Protein AF-A0A7C1INK5-F1 (afdb_monomer_lite)

Foldseek 3Di:
DDDDDDDDDPPPPPPPPPPVPDDFFQADADPLQCVPWPDDPSDTPLLRFKAFALVLVLVVVVCCCVPVVRDDDPVNSVVRSVRSCVRRYDDPVQCVVLVCVVVVHDDDDDDPDVLCCLQPPPPDHPSSLSRMAGALVSLVVVSVVCCVVPVCSCVVRVVCVCNVVSSNVNSVVSCVNRHSDDD

Sequence (183 aa):
MKEKIFVALFLVFLILNHAHGQEGIKVNVSEKCIGCHRESNGYVSRISYIRKTPEGWEETLWRHKRTHGVNITNEEKEAILSSLSFTSGLAPSEVVPFSYTLEKVDTKEKVDNQSIVDTCVRCHSYAKTALQRRTHEEWNKLANMHSGVLPLWLYQCQDVIDWDGTLKNSIENLSKMFPLITK

Secondary structure (DSSP, 8-state):
------------------------------HHHHTTSPEETTEETTGGGEEE-HHHHHHHHHHHHHHH-----HHHHHHHHHHHHHHS---HHHHGGGHHHHTT-------S-HHHHHHHSSSS-HHHHHTEEE-HHHHHHHHHHHHHH-TTHHHHTTT-SSHHHHHHHHHHHHHHHSBSS--

Structure (mmCIF, N/CA/C/O backbone):
data_AF-A0A7C1INK5-F1
#
_entry.id   AF-A0A7C1INK5-F1
#
loop_
_atom_site.group_PDB
_atom_site.id
_atom_site.type_symbol
_atom_site.label_atom_id
_atom_site.label_alt_id
_atom_site.label_comp_id
_atom_site.label_asym_id
_atom_site.label_entity_id
_atom_site.label_seq_id
_atom_site.pdbx_PDB_ins_code
_atom_site.Cartn_x
_atom_site.Cartn_y
_atom_site.Cartn_z
_atom_site.occupancy
_atom_site.B_iso_or_equiv
_atom_site.auth_seq_id
_atom_site.auth_comp_id
_atom_site.auth_asym_id
_atom_site.auth_atom_id
_atom_site.pdbx_PDB_model_num
ATOM 1 N N . MET A 1 1 ? -55.560 -3.421 -53.767 1.00 36.91 1 MET A N 1
ATOM 2 C CA . MET A 1 1 ? -54.115 -3.745 -53.756 1.00 36.91 1 MET A CA 1
ATOM 3 C C . MET A 1 1 ? -53.579 -3.383 -52.382 1.00 36.91 1 MET A C 1
ATOM 5 O O . MET A 1 1 ? -54.029 -2.400 -51.820 1.00 36.91 1 MET A O 1
ATOM 9 N N . LYS A 1 2 ? -52.769 -4.267 -51.799 1.00 39.19 2 LYS A N 1
ATOM 10 C CA . LYS A 1 2 ? -52.435 -4.321 -50.370 1.00 39.19 2 LYS A CA 1
ATOM 11 C C . LYS A 1 2 ? -51.415 -3.235 -50.003 1.00 39.19 2 LYS A C 1
ATOM 13 O O . LYS A 1 2 ? -50.268 -3.352 -50.423 1.00 39.19 2 LYS A O 1
ATOM 18 N N . GLU A 1 3 ? -51.793 -2.254 -49.191 1.00 39.81 3 GLU A N 1
ATOM 19 C CA . GLU A 1 3 ? -50.823 -1.377 -48.526 1.00 39.81 3 GLU A CA 1
ATOM 20 C C . GLU A 1 3 ? -50.473 -1.957 -47.154 1.00 39.81 3 GLU A C 1
ATOM 22 O O . GLU A 1 3 ? -51.334 -2.245 -46.323 1.00 39.81 3 GLU A O 1
ATOM 27 N N . LYS A 1 4 ? -49.183 -2.243 -46.972 1.00 40.53 4 LYS A N 1
ATOM 28 C CA . LYS A 1 4 ? -48.617 -2.862 -45.777 1.00 40.53 4 LYS A CA 1
ATOM 29 C C . LYS A 1 4 ? -48.370 -1.769 -44.739 1.00 40.53 4 LYS A C 1
ATOM 31 O O . LYS A 1 4 ? -47.528 -0.904 -44.953 1.00 40.53 4 LYS A O 1
ATOM 36 N N . ILE A 1 5 ? -49.070 -1.843 -43.611 1.00 40.53 5 ILE A N 1
ATOM 37 C CA . ILE A 1 5 ? -48.771 -1.056 -42.412 1.00 40.53 5 ILE A CA 1
ATOM 38 C C . ILE A 1 5 ? -47.413 -1.524 -41.877 1.00 40.53 5 ILE A C 1
ATOM 40 O O . ILE A 1 5 ? -47.260 -2.669 -41.450 1.00 40.53 5 ILE A O 1
ATOM 44 N N . PHE A 1 6 ? -46.414 -0.648 -41.943 1.00 39.50 6 PHE A N 1
ATOM 45 C CA . PHE A 1 6 ? -45.091 -0.871 -41.371 1.00 39.50 6 PHE A CA 1
ATOM 46 C C . PHE A 1 6 ? -45.149 -0.475 -39.889 1.00 39.50 6 PHE A C 1
ATOM 48 O O . PHE A 1 6 ? -45.083 0.703 -39.546 1.00 39.50 6 PHE A O 1
ATOM 55 N N . VAL A 1 7 ? -45.332 -1.452 -38.998 1.00 43.00 7 VAL A N 1
ATOM 56 C CA . VAL A 1 7 ? -45.186 -1.233 -37.552 1.00 43.00 7 VAL A CA 1
ATOM 57 C C . VAL A 1 7 ? -43.690 -1.152 -37.254 1.00 43.00 7 VAL A C 1
ATOM 59 O O . VAL A 1 7 ? -42.997 -2.167 -37.228 1.00 43.00 7 VAL A O 1
ATOM 62 N N . ALA A 1 8 ? -43.176 0.064 -37.074 1.00 43.69 8 ALA A N 1
ATOM 63 C CA . ALA A 1 8 ? -41.826 0.288 -36.578 1.00 43.69 8 ALA A CA 1
ATOM 64 C C . ALA A 1 8 ? -41.770 -0.112 -35.095 1.00 43.69 8 ALA A C 1
ATOM 66 O O . ALA A 1 8 ? -42.252 0.604 -34.218 1.00 43.69 8 ALA A O 1
ATOM 67 N N . LEU A 1 9 ? -41.210 -1.291 -34.826 1.00 42.69 9 LEU A N 1
ATOM 68 C CA . LEU A 1 9 ? -40.914 -1.766 -33.481 1.00 42.69 9 LEU A CA 1
ATOM 69 C C . LEU A 1 9 ? -39.771 -0.903 -32.913 1.00 42.69 9 LEU A C 1
ATOM 71 O O . LEU A 1 9 ? -38.603 -1.113 -33.236 1.00 42.69 9 LEU A O 1
ATOM 75 N N . PHE A 1 10 ? -40.099 0.104 -32.102 1.00 43.09 10 PHE A N 1
ATOM 76 C CA . PHE A 1 10 ? -39.108 0.861 -31.335 1.00 43.09 10 PHE A CA 1
ATOM 77 C C . PHE A 1 10 ? -38.555 -0.049 -30.228 1.00 43.09 10 PHE A C 1
ATOM 79 O O . PHE A 1 10 ? -39.127 -0.171 -29.146 1.00 43.09 10 PHE A O 1
ATOM 86 N N . LEU A 1 11 ? -37.444 -0.729 -30.515 1.00 45.44 11 LEU A N 1
ATOM 87 C CA . LEU A 1 11 ? -36.613 -1.379 -29.505 1.00 45.44 11 LEU A CA 1
ATOM 88 C C . LEU A 1 11 ? -35.976 -0.281 -28.650 1.00 45.44 11 LEU A C 1
ATOM 90 O O . LEU A 1 11 ? -34.969 0.319 -29.022 1.00 45.44 11 LEU A O 1
ATOM 94 N N . VAL A 1 12 ? -36.589 -0.002 -27.501 1.00 47.56 12 VAL A N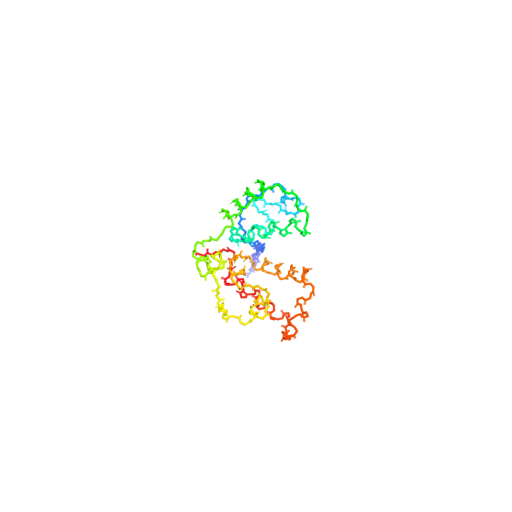 1
ATOM 95 C CA . VAL A 1 12 ? -35.963 0.780 -26.435 1.00 47.56 12 VAL A CA 1
ATOM 96 C C . VAL A 1 12 ? -34.797 -0.053 -25.907 1.00 47.56 12 VAL A C 1
ATOM 98 O O . VAL A 1 12 ? -34.971 -0.938 -25.072 1.00 47.56 12 VAL A O 1
ATOM 101 N N . PHE A 1 13 ? -33.597 0.198 -26.428 1.00 43.72 13 PHE A N 1
ATOM 102 C CA . PHE A 1 13 ? -32.366 -0.250 -25.792 1.00 43.72 13 PHE A CA 1
ATOM 103 C C . PHE A 1 13 ? -32.256 0.491 -24.457 1.00 43.72 13 PHE A C 1
ATOM 105 O O . PHE A 1 13 ? -31.862 1.655 -24.401 1.00 43.72 13 PHE A O 1
ATOM 112 N N . LEU A 1 14 ? -32.635 -0.185 -23.371 1.00 39.47 14 LEU A N 1
ATOM 113 C CA . LEU A 1 14 ? -32.187 0.169 -22.031 1.00 39.47 14 LEU A CA 1
ATOM 114 C C . LEU A 1 14 ? -30.660 0.100 -22.049 1.00 39.47 14 LEU A C 1
ATOM 116 O O . LEU A 1 14 ? -30.070 -0.976 -21.959 1.00 39.47 14 LEU A O 1
ATOM 120 N N . ILE A 1 15 ? -30.018 1.257 -22.204 1.00 43.62 15 ILE A N 1
ATOM 121 C CA . ILE A 1 15 ? -28.606 1.418 -21.887 1.00 43.62 15 ILE A CA 1
ATOM 122 C C . ILE A 1 15 ? -28.520 1.185 -20.381 1.00 43.62 15 ILE A C 1
ATOM 124 O O . ILE A 1 15 ? -28.785 2.077 -19.576 1.00 43.62 15 ILE A O 1
ATOM 128 N N . LEU A 1 16 ? -28.206 -0.052 -19.995 1.00 40.00 16 LEU A N 1
ATOM 129 C CA . LEU A 1 16 ? -27.685 -0.346 -18.674 1.00 40.00 16 LEU A CA 1
ATOM 130 C C . LEU A 1 16 ? -26.391 0.453 -18.564 1.00 40.00 16 LEU A C 1
ATOM 132 O O . LEU A 1 16 ? -25.346 0.030 -19.059 1.00 40.00 16 LEU A O 1
ATOM 136 N N . ASN A 1 17 ? -26.482 1.632 -17.948 1.00 40.81 17 ASN A N 1
ATOM 137 C CA . ASN A 1 17 ? -25.332 2.320 -17.396 1.00 40.81 17 ASN A CA 1
ATOM 138 C C . ASN A 1 17 ? -24.622 1.302 -16.502 1.00 40.81 17 ASN A C 1
ATOM 140 O O . ASN A 1 17 ? -25.046 1.058 -15.373 1.00 40.81 17 ASN A O 1
ATOM 144 N N . HIS A 1 18 ? -23.558 0.684 -17.013 1.00 39.66 18 HIS A N 1
ATOM 145 C CA . HIS A 1 18 ? -22.541 0.099 -16.161 1.00 39.66 18 HIS A CA 1
ATOM 146 C C . HIS A 1 18 ? -21.923 1.282 -15.427 1.00 39.66 18 HIS A C 1
ATOM 148 O O . HIS A 1 18 ? -20.962 1.896 -15.892 1.00 39.66 18 HIS A O 1
ATOM 154 N N . ALA A 1 19 ? -22.523 1.645 -14.292 1.00 40.00 19 ALA A N 1
ATOM 155 C CA . ALA A 1 19 ? -21.799 2.358 -13.266 1.00 40.00 19 ALA A CA 1
ATOM 156 C C . ALA A 1 19 ? -20.519 1.550 -13.067 1.00 40.00 19 ALA A C 1
ATOM 158 O O . ALA A 1 19 ? -20.578 0.353 -12.784 1.00 40.00 19 ALA A O 1
ATOM 159 N N . HIS A 1 20 ? -19.376 2.179 -13.315 1.00 37.34 20 HIS A N 1
ATOM 160 C CA . HIS A 1 20 ? -18.058 1.597 -13.111 1.00 37.34 20 HIS A CA 1
ATOM 161 C C . HIS A 1 20 ? -17.824 1.485 -11.593 1.00 37.34 20 HIS A C 1
ATOM 163 O O . HIS A 1 20 ? -16.965 2.141 -11.016 1.00 37.34 20 HIS A O 1
ATOM 169 N N . GLY A 1 21 ? -18.688 0.735 -10.910 1.00 47.19 21 GLY A N 1
ATOM 170 C CA . GLY A 1 21 ? -18.568 0.396 -9.511 1.00 47.19 21 GLY A CA 1
ATOM 171 C C . GLY A 1 21 ? -17.516 -0.683 -9.440 1.00 47.19 21 GLY A C 1
ATOM 172 O O . GLY A 1 21 ? -17.809 -1.847 -9.688 1.00 47.19 21 GLY A O 1
ATOM 173 N N . GLN A 1 22 ? -16.273 -0.289 -9.175 1.00 58.19 22 GLN A N 1
ATOM 174 C CA . GLN A 1 22 ? -15.258 -1.260 -8.794 1.00 58.19 22 GLN A CA 1
ATOM 175 C C . GLN A 1 22 ? -15.810 -2.084 -7.627 1.00 58.19 22 GLN A C 1
ATOM 177 O O . GLN A 1 22 ? -16.341 -1.515 -6.673 1.00 58.19 22 GLN A O 1
ATOM 182 N N . GLU A 1 23 ? -15.711 -3.410 -7.709 1.00 77.94 23 GLU A N 1
ATOM 183 C CA . GLU A 1 23 ? -16.093 -4.298 -6.613 1.00 77.94 23 GLU A CA 1
ATOM 184 C C . GLU A 1 23 ? -15.197 -3.998 -5.407 1.00 77.94 23 GLU A C 1
ATOM 186 O O . GLU A 1 23 ? -14.040 -4.402 -5.361 1.00 77.94 23 GLU A O 1
ATOM 191 N N . GLY A 1 24 ? -15.702 -3.210 -4.459 1.00 87.75 24 GLY A N 1
ATOM 192 C CA . GLY A 1 24 ? -15.048 -2.976 -3.179 1.00 87.75 24 GLY A CA 1
ATOM 193 C C . GLY A 1 24 ? -15.329 -4.105 -2.193 1.00 87.75 24 GLY A C 1
ATOM 194 O O . GLY A 1 24 ? -16.202 -4.948 -2.396 1.00 87.75 24 GLY A O 1
ATOM 195 N N . ILE A 1 25 ? -14.639 -4.065 -1.063 1.00 92.56 25 ILE A N 1
ATOM 196 C CA . ILE A 1 25 ? -14.877 -4.924 0.092 1.00 92.56 25 ILE A CA 1
ATOM 197 C C . ILE A 1 25 ? -15.584 -4.090 1.149 1.00 92.56 25 ILE A C 1
ATOM 199 O O . ILE A 1 25 ? -15.163 -2.973 1.465 1.00 92.56 25 ILE A O 1
ATOM 203 N N . LYS A 1 26 ? -16.682 -4.612 1.693 1.00 92.81 26 LYS A N 1
ATOM 204 C CA . LYS A 1 26 ? -17.354 -3.952 2.810 1.00 92.81 26 LYS A CA 1
ATOM 205 C C . LYS A 1 26 ? -16.462 -4.017 4.040 1.00 92.81 26 LYS A C 1
ATOM 207 O O . LYS A 1 26 ? -15.962 -5.084 4.383 1.00 92.81 26 LYS A O 1
ATOM 212 N N . VAL A 1 27 ? -16.281 -2.879 4.695 1.00 91.69 27 VAL A N 1
ATOM 213 C CA . VAL A 1 27 ? -15.414 -2.755 5.869 1.00 91.69 27 VAL A CA 1
ATOM 214 C C . VAL A 1 27 ? -16.176 -2.086 6.995 1.00 91.69 27 VAL A C 1
ATOM 216 O O . VAL A 1 27 ? -17.020 -1.224 6.760 1.00 91.69 27 VAL A O 1
ATOM 219 N N . ASN A 1 28 ? -15.848 -2.466 8.224 1.00 87.44 28 ASN A N 1
ATOM 220 C CA . ASN A 1 28 ? -16.283 -1.743 9.406 1.00 87.44 28 ASN A CA 1
ATOM 221 C C . ASN A 1 28 ? -15.077 -1.003 9.992 1.00 87.44 28 ASN A C 1
ATOM 223 O O . ASN A 1 28 ? -14.084 -1.625 10.379 1.00 87.44 28 ASN A O 1
ATOM 227 N N . VAL A 1 29 ? -15.149 0.326 10.010 1.00 86.25 29 VAL A N 1
ATOM 228 C CA . VAL A 1 29 ? -14.058 1.200 10.450 1.00 86.25 29 VAL A CA 1
ATOM 229 C C . VAL A 1 29 ? -14.534 2.122 11.558 1.00 86.25 29 VAL A C 1
ATOM 231 O O . VAL A 1 29 ? -15.713 2.452 11.647 1.00 86.25 29 VAL A O 1
ATOM 234 N N . SER A 1 30 ? -13.591 2.566 12.386 1.00 86.38 30 SER A N 1
ATOM 235 C CA . SER A 1 30 ? -13.857 3.554 13.430 1.00 86.38 30 SER A CA 1
ATOM 236 C C . SER A 1 30 ? -14.469 4.833 12.848 1.00 86.38 30 SER A C 1
ATOM 238 O O . SER A 1 30 ? -14.073 5.291 11.773 1.00 86.38 30 SER A O 1
ATOM 240 N N . GLU A 1 31 ? -15.367 5.469 13.601 1.00 87.12 31 GLU A N 1
ATOM 241 C CA . GLU A 1 31 ? -15.943 6.781 13.270 1.00 87.12 31 GLU A CA 1
ATOM 242 C C . GLU A 1 31 ? -14.864 7.844 13.003 1.00 87.12 31 GLU A C 1
ATOM 244 O O . GLU A 1 31 ? -15.059 8.751 12.192 1.00 87.12 31 GLU A O 1
ATOM 249 N N . LYS A 1 32 ? -13.673 7.687 13.603 1.00 88.75 32 LYS A N 1
ATOM 250 C CA . LYS A 1 32 ? -12.495 8.538 13.365 1.00 88.75 32 LYS A CA 1
ATOM 251 C C . LYS A 1 32 ? -12.065 8.572 11.894 1.00 88.75 32 LYS A C 1
ATOM 253 O O . LYS A 1 32 ? -11.460 9.549 11.461 1.00 88.75 32 LYS A O 1
ATOM 258 N N . CYS A 1 33 ? -12.361 7.526 11.122 1.00 93.19 33 CYS A N 1
ATOM 259 C CA . CYS A 1 33 ? -12.047 7.458 9.698 1.00 93.19 33 CYS A CA 1
ATOM 260 C C . CYS A 1 33 ? -13.064 8.236 8.847 1.00 93.19 33 CYS A C 1
ATOM 262 O O . CYS A 1 33 ? -12.698 8.783 7.807 1.00 93.19 33 CYS A O 1
ATOM 264 N N . ILE A 1 34 ? -14.323 8.321 9.286 1.00 93.69 34 ILE A N 1
ATOM 265 C CA . ILE A 1 34 ? -15.443 8.781 8.450 1.00 93.69 34 ILE A CA 1
ATOM 266 C C . ILE A 1 34 ? -15.467 10.304 8.257 1.00 93.69 34 ILE A C 1
ATOM 268 O O . ILE A 1 34 ? -15.998 10.797 7.265 1.00 93.69 34 ILE A O 1
ATOM 272 N N . GLY A 1 35 ? -14.799 11.061 9.134 1.00 91.19 35 GLY A N 1
ATOM 273 C CA . GLY A 1 35 ? -14.656 12.514 8.976 1.00 91.19 35 GLY A CA 1
ATOM 274 C C . GLY A 1 35 ? -13.989 12.933 7.656 1.00 91.19 35 GLY A C 1
ATOM 275 O O . GLY A 1 35 ? -14.303 13.992 7.120 1.00 91.19 35 GLY A O 1
ATOM 276 N N . CYS A 1 36 ? -13.113 12.084 7.106 1.00 95.88 36 CYS A N 1
ATOM 277 C CA . CYS A 1 36 ? -12.453 12.311 5.814 1.00 95.88 36 CYS A CA 1
ATOM 278 C C . CYS A 1 36 ? -12.816 11.246 4.769 1.00 95.88 36 CYS A C 1
ATOM 280 O O . CYS A 1 36 ? -12.871 11.540 3.572 1.00 95.88 36 CYS A O 1
ATOM 282 N N . HIS A 1 37 ? -13.048 10.003 5.196 1.00 96.81 37 HIS A N 1
ATOM 283 C CA . HIS A 1 37 ? -13.418 8.916 4.303 1.00 96.81 37 HIS A CA 1
ATOM 284 C C . HIS A 1 37 ? -14.934 8.800 4.190 1.00 96.81 37 HIS A C 1
ATOM 286 O O . HIS A 1 37 ? -15.623 8.466 5.145 1.00 96.81 37 HIS A O 1
ATOM 292 N N . ARG A 1 38 ? -15.458 9.028 2.987 1.00 96.19 38 ARG A N 1
ATOM 293 C CA . ARG A 1 38 ? -16.889 8.901 2.716 1.00 96.19 38 ARG A CA 1
ATOM 294 C C . ARG A 1 38 ? -17.326 7.446 2.861 1.00 96.19 38 ARG A C 1
ATOM 296 O O . ARG A 1 38 ? -16.787 6.586 2.165 1.00 96.19 38 ARG A O 1
ATOM 303 N N . GLU A 1 39 ? -18.325 7.212 3.701 1.00 94.50 39 GLU A N 1
ATOM 304 C CA . GLU A 1 39 ? -19.021 5.931 3.829 1.00 94.50 39 GLU A CA 1
ATOM 305 C C . GLU A 1 39 ? -20.305 5.936 2.988 1.00 94.50 39 GLU A C 1
ATOM 307 O O . GLU A 1 39 ? -20.972 6.965 2.854 1.00 94.50 39 GLU A O 1
ATOM 312 N N . SER A 1 40 ? -20.606 4.802 2.357 1.00 93.44 40 SER A N 1
ATOM 313 C CA . SER A 1 40 ? -21.886 4.536 1.709 1.00 93.44 40 SER A CA 1
ATOM 314 C C . SER A 1 40 ? -22.120 3.028 1.583 1.00 93.44 40 SER A C 1
ATOM 316 O O . SER A 1 40 ? -21.347 2.323 0.933 1.00 93.44 40 SER A O 1
ATOM 318 N N . ASN A 1 41 ? -23.227 2.534 2.144 1.00 91.19 41 ASN A N 1
ATOM 319 C CA . ASN A 1 41 ? -23.686 1.142 2.023 1.00 91.19 41 ASN A CA 1
ATOM 320 C C . ASN A 1 41 ? -22.655 0.081 2.473 1.00 91.19 41 ASN A C 1
ATOM 322 O O . ASN A 1 41 ? -22.580 -1.014 1.902 1.00 91.19 41 ASN A O 1
ATOM 326 N N . GLY A 1 42 ? -21.865 0.390 3.502 1.00 90.56 42 GLY A N 1
ATOM 327 C CA . GLY A 1 42 ? -20.795 -0.452 4.039 1.00 90.56 42 GLY A CA 1
ATOM 328 C C . GLY A 1 42 ? -19.467 -0.330 3.289 1.00 90.56 42 GLY A C 1
ATOM 329 O O . GLY A 1 42 ? -18.515 -1.036 3.622 1.00 90.56 42 GLY A O 1
ATOM 330 N N . TYR A 1 43 ? -19.389 0.536 2.276 1.00 94.56 43 TYR A N 1
ATOM 331 C CA . TYR A 1 43 ? -18.152 0.854 1.575 1.00 94.56 43 TYR A CA 1
ATOM 332 C C . TYR A 1 43 ? -17.588 2.176 2.067 1.00 94.56 43 TYR A C 1
ATOM 334 O O . TYR A 1 43 ? -18.297 3.174 2.158 1.00 94.56 43 TYR A O 1
ATOM 342 N N . VAL A 1 44 ? -16.285 2.206 2.312 1.00 96.38 44 VAL A N 1
ATOM 343 C CA . VAL A 1 44 ? -15.566 3.389 2.774 1.00 96.38 44 VAL A CA 1
ATOM 344 C C . VAL A 1 44 ? -14.540 3.785 1.723 1.00 96.38 44 VAL A C 1
ATOM 346 O O . VAL A 1 44 ? -13.733 2.962 1.280 1.00 96.38 44 VAL A O 1
ATOM 349 N N . SER A 1 45 ? -14.565 5.053 1.302 1.00 96.50 45 SER A N 1
ATOM 350 C CA . SER A 1 45 ? -13.682 5.558 0.251 1.00 96.50 45 SER A CA 1
ATOM 351 C C . SER A 1 45 ? -12.217 5.246 0.568 1.00 96.50 45 SER A C 1
ATOM 353 O O . SER A 1 45 ? -11.767 5.385 1.705 1.00 96.50 45 SER A O 1
ATOM 355 N N . ARG A 1 46 ? -11.451 4.820 -0.444 1.00 96.94 46 ARG A N 1
ATOM 356 C CA . ARG A 1 46 ? -10.080 4.279 -0.322 1.00 96.94 46 ARG A CA 1
ATOM 357 C C . ARG A 1 46 ? -9.999 2.934 0.415 1.00 96.94 46 ARG A C 1
ATOM 359 O O . ARG A 1 46 ? -9.483 1.981 -0.153 1.00 96.94 46 ARG A O 1
ATOM 366 N N . ILE A 1 47 ? -10.500 2.849 1.648 1.00 97.12 47 ILE A N 1
ATOM 367 C CA . ILE A 1 47 ? -10.288 1.710 2.558 1.00 97.12 47 ILE A CA 1
ATOM 368 C C . ILE A 1 47 ? -10.898 0.420 2.000 1.00 97.12 47 ILE A C 1
ATOM 370 O O . ILE A 1 47 ? -10.224 -0.604 1.970 1.00 97.12 47 ILE A O 1
ATOM 374 N N . SER A 1 48 ? -12.122 0.481 1.473 1.00 97.06 48 SER A N 1
ATOM 375 C CA . SER A 1 48 ? -12.804 -0.671 0.867 1.00 97.06 48 SER A CA 1
ATOM 376 C C . SER A 1 48 ? -12.136 -1.224 -0.388 1.00 97.06 48 SER A C 1
ATOM 378 O O . SER A 1 48 ? -12.504 -2.294 -0.856 1.00 97.06 48 SER A O 1
ATOM 380 N N . TYR A 1 49 ? -11.186 -0.500 -0.970 1.00 97.81 49 TYR A N 1
ATOM 381 C CA . TYR A 1 49 ? -10.630 -0.816 -2.284 1.00 97.81 49 TYR A CA 1
ATOM 382 C C . TYR A 1 49 ? -9.165 -1.263 -2.202 1.00 97.81 49 TYR A C 1
ATOM 384 O O . TYR A 1 49 ? -8.446 -1.282 -3.206 1.00 97.81 49 TYR A O 1
ATOM 392 N N . ILE A 1 50 ? -8.714 -1.598 -0.988 1.00 97.88 50 ILE A N 1
ATOM 393 C CA . ILE A 1 50 ? -7.347 -1.989 -0.670 1.00 97.88 50 ILE A CA 1
ATOM 394 C C . ILE A 1 50 ? -7.373 -3.142 0.343 1.00 97.88 50 ILE A C 1
ATOM 396 O O . ILE A 1 50 ? -8.101 -3.080 1.330 1.00 97.88 50 ILE A O 1
ATOM 400 N N . ARG A 1 51 ? -6.515 -4.147 0.150 1.00 98.38 51 ARG A N 1
ATOM 401 C CA . ARG A 1 51 ? -6.134 -5.128 1.177 1.00 98.38 51 ARG A CA 1
ATOM 402 C C . ARG A 1 51 ? -4.624 -5.139 1.386 1.00 98.38 51 ARG A C 1
ATOM 404 O O . ARG A 1 51 ? -3.878 -4.886 0.435 1.00 98.38 51 ARG A O 1
ATOM 411 N N . LYS A 1 52 ? -4.174 -5.404 2.614 1.00 98.25 52 LYS A N 1
ATOM 412 C CA . LYS A 1 52 ? -2.752 -5.418 3.014 1.00 98.25 52 LYS A CA 1
ATOM 413 C C . LYS A 1 52 ? -2.514 -6.363 4.189 1.00 98.25 52 LYS A C 1
ATOM 415 O O . LYS A 1 52 ? -3.463 -6.816 4.820 1.00 98.25 52 LYS A O 1
ATOM 420 N N . THR A 1 53 ? -1.249 -6.616 4.506 1.00 98.31 53 THR A N 1
ATOM 421 C CA . THR A 1 53 ? -0.859 -7.244 5.778 1.00 98.31 53 THR A CA 1
ATOM 422 C C . THR A 1 53 ? -1.151 -6.316 6.967 1.00 98.31 53 THR A C 1
ATOM 424 O O . THR A 1 53 ? -1.321 -5.105 6.758 1.00 98.31 53 THR A O 1
ATOM 427 N N . PRO A 1 54 ? -1.175 -6.839 8.209 1.00 97.81 54 PRO A N 1
ATOM 428 C CA . PRO A 1 54 ? -1.274 -6.008 9.408 1.00 97.81 54 PRO A CA 1
ATOM 429 C C . PRO A 1 54 ? -0.230 -4.884 9.434 1.00 97.81 54 PRO A C 1
ATOM 431 O O . PRO A 1 54 ? -0.577 -3.715 9.577 1.00 97.81 54 PRO A O 1
ATOM 434 N N . GLU A 1 55 ? 1.035 -5.184 9.158 1.00 97.50 55 GLU A N 1
ATOM 435 C CA . GLU A 1 55 ? 2.118 -4.194 9.134 1.00 97.50 55 GLU A CA 1
ATOM 436 C C . GLU A 1 55 ? 1.857 -3.106 8.075 1.00 97.50 55 GLU A C 1
ATOM 438 O O . GLU A 1 55 ? 2.057 -1.917 8.322 1.00 97.50 55 GLU A O 1
ATOM 443 N N . GLY A 1 56 ? 1.322 -3.475 6.904 1.00 98.00 56 GLY A N 1
ATOM 444 C CA . GLY A 1 56 ? 0.951 -2.515 5.860 1.00 98.00 56 GLY A CA 1
ATOM 445 C C . GLY A 1 56 ? -0.226 -1.601 6.242 1.00 98.00 56 GLY A C 1
ATOM 446 O O . GLY A 1 56 ? -0.302 -0.443 5.793 1.00 98.00 56 GLY A O 1
ATOM 447 N N . TRP A 1 57 ? -1.155 -2.096 7.064 1.00 97.94 57 TRP A N 1
ATOM 448 C CA . TRP A 1 57 ? -2.215 -1.287 7.668 1.00 97.94 57 TRP A CA 1
ATOM 449 C C . TRP A 1 57 ? -1.675 -0.382 8.772 1.00 97.94 57 TRP A C 1
ATOM 451 O O . TRP A 1 57 ? -2.011 0.805 8.784 1.00 97.94 57 TRP A O 1
ATOM 461 N N . GLU A 1 58 ? -0.779 -0.879 9.621 1.00 97.31 58 GLU A N 1
ATOM 462 C CA . GLU A 1 58 ? -0.129 -0.079 10.659 1.00 97.31 58 GLU A CA 1
ATOM 463 C C . GLU A 1 58 ? 0.650 1.097 10.056 1.00 97.31 58 GLU A C 1
ATOM 465 O O . GLU A 1 58 ? 0.453 2.244 10.461 1.00 97.31 58 GLU A O 1
ATOM 470 N N . GLU A 1 59 ? 1.441 0.867 9.005 1.00 97.19 59 GLU A N 1
ATOM 471 C CA . GLU A 1 59 ? 2.122 1.945 8.276 1.00 97.19 59 GLU A CA 1
ATOM 472 C C . GLU A 1 59 ? 1.141 2.972 7.694 1.00 97.19 59 GLU A C 1
ATOM 474 O O . GLU A 1 59 ? 1.428 4.171 7.600 1.00 97.19 59 GLU A O 1
ATOM 479 N N . THR A 1 60 ? -0.036 2.509 7.266 1.00 97.25 60 THR A N 1
ATOM 480 C CA . THR A 1 60 ? -1.086 3.389 6.756 1.00 97.25 60 THR A CA 1
ATOM 481 C C . THR A 1 60 ? -1.655 4.254 7.877 1.00 97.25 60 THR A C 1
ATOM 483 O O . THR A 1 60 ? -1.780 5.462 7.673 1.00 97.25 60 THR A O 1
ATOM 486 N N . LEU A 1 61 ? -1.929 3.695 9.056 1.00 96.25 61 LEU A N 1
ATOM 487 C CA . LEU A 1 61 ? -2.373 4.453 10.231 1.00 96.25 61 LEU A CA 1
ATOM 488 C C . LEU A 1 61 ? -1.303 5.444 10.701 1.00 96.25 61 LEU A C 1
ATOM 490 O O . LEU A 1 61 ? -1.610 6.610 10.956 1.00 96.25 61 LEU A O 1
ATOM 494 N N . TRP A 1 62 ? -0.035 5.029 10.717 1.00 95.94 62 TRP A N 1
ATOM 495 C CA . TRP A 1 62 ? 1.081 5.904 11.069 1.00 95.94 62 TRP A CA 1
ATOM 496 C C . TRP A 1 62 ? 1.191 7.103 10.121 1.00 95.94 62 TRP A C 1
ATOM 498 O O . TRP A 1 62 ? 1.349 8.240 10.569 1.00 95.94 62 TRP A O 1
ATOM 508 N N . ARG A 1 63 ? 1.013 6.888 8.810 1.00 96.31 63 ARG A N 1
ATOM 509 C CA . ARG A 1 63 ? 0.953 7.979 7.826 1.00 96.31 63 ARG A CA 1
ATOM 510 C C . ARG A 1 63 ? -0.252 8.896 8.045 1.00 96.31 63 ARG A C 1
ATOM 512 O O . ARG A 1 63 ? -0.093 10.104 7.929 1.00 96.31 63 ARG A O 1
ATOM 519 N N . HIS A 1 64 ? -1.428 8.378 8.404 1.00 96.44 64 HIS A N 1
ATOM 520 C CA . HIS A 1 64 ? -2.586 9.231 8.717 1.00 96.44 64 HIS A CA 1
ATOM 521 C C . HIS A 1 64 ? -2.334 10.111 9.944 1.00 96.44 64 HIS A C 1
ATOM 523 O O . HIS A 1 64 ? -2.642 11.302 9.915 1.00 96.44 64 HIS A O 1
ATOM 529 N N . LYS A 1 65 ? -1.706 9.563 10.989 1.00 94.88 65 LYS A N 1
ATOM 530 C CA . LYS A 1 65 ? -1.275 10.346 12.152 1.00 94.88 65 LYS A CA 1
ATOM 531 C C . LYS A 1 65 ? -0.262 11.423 11.755 1.00 94.88 65 LYS A C 1
ATOM 533 O O . LYS A 1 65 ? -0.447 12.589 12.086 1.00 94.88 65 LYS A O 1
ATOM 538 N N . ARG A 1 66 ? 0.788 11.051 11.014 1.00 94.50 66 ARG A N 1
ATOM 539 C CA . ARG A 1 66 ? 1.893 11.953 10.652 1.00 94.50 66 ARG A CA 1
ATOM 540 C C . ARG A 1 66 ? 1.506 13.032 9.640 1.00 94.50 66 ARG A C 1
ATOM 542 O O . ARG A 1 66 ? 1.936 14.169 9.783 1.00 94.50 66 ARG A O 1
ATOM 549 N N . THR A 1 67 ? 0.759 12.674 8.602 1.00 94.38 67 THR A N 1
ATOM 550 C CA . THR A 1 67 ? 0.488 13.547 7.448 1.00 94.38 67 THR A CA 1
ATOM 551 C C . THR A 1 67 ? -0.859 14.254 7.554 1.00 94.38 67 THR A C 1
ATOM 553 O O . THR A 1 67 ? -1.008 15.354 7.033 1.00 94.38 67 THR A O 1
ATOM 556 N N . HIS A 1 68 ? -1.843 13.646 8.221 1.00 94.69 68 HIS A N 1
ATOM 557 C CA . HIS A 1 68 ? -3.211 14.172 8.297 1.00 94.69 68 HIS A CA 1
ATOM 558 C C . HIS A 1 68 ? -3.655 14.506 9.728 1.00 94.69 68 HIS A C 1
ATOM 560 O O . HIS A 1 68 ? -4.788 14.931 9.923 1.00 94.69 68 HIS A O 1
ATOM 566 N N . GLY A 1 69 ? -2.783 14.330 10.729 1.00 94.56 69 GLY A N 1
ATOM 567 C CA . GLY A 1 69 ? -3.061 14.721 12.112 1.00 94.56 69 GLY A CA 1
ATOM 568 C C . GLY A 1 69 ? -4.135 13.882 12.805 1.00 94.56 69 GLY A C 1
ATOM 569 O O . GLY A 1 69 ? -4.734 14.347 13.771 1.00 94.56 69 GLY A O 1
ATOM 570 N N . VAL A 1 70 ? -4.401 12.659 12.328 1.00 93.31 70 VAL A N 1
ATOM 571 C CA . VAL A 1 70 ? -5.383 11.770 12.966 1.00 93.31 70 VAL A CA 1
ATOM 572 C C . VAL A 1 70 ? -4.958 11.479 14.407 1.00 93.31 70 VAL A C 1
ATOM 574 O O . VAL A 1 70 ? -3.873 10.946 14.652 1.00 93.31 70 VAL A O 1
ATOM 577 N N . ASN A 1 71 ? -5.832 11.824 15.354 1.00 92.19 71 ASN A N 1
ATOM 578 C CA . ASN A 1 71 ? -5.618 11.619 16.781 1.00 92.19 71 ASN A CA 1
ATOM 579 C C . ASN A 1 71 ? -6.42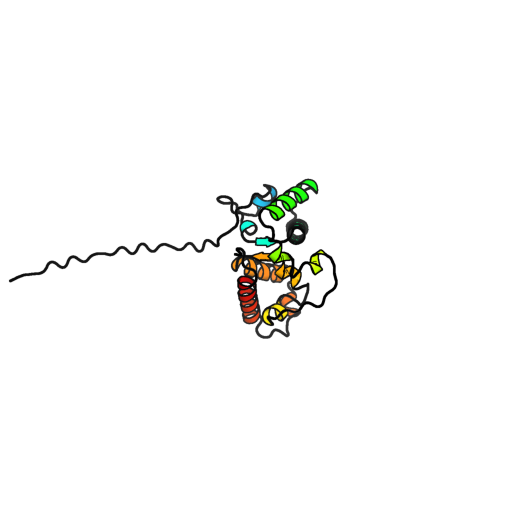2 10.410 17.271 1.00 92.19 71 ASN A C 1
ATOM 581 O O . ASN A 1 71 ? -7.647 10.487 17.392 1.00 92.19 71 ASN A O 1
ATOM 585 N N . ILE A 1 72 ? -5.714 9.312 17.526 1.00 92.12 72 ILE A N 1
ATOM 586 C CA . ILE A 1 72 ? -6.245 8.058 18.064 1.00 92.12 72 ILE A CA 1
ATOM 587 C C . ILE A 1 72 ? -5.323 7.547 19.174 1.00 92.12 72 ILE A C 1
ATOM 589 O O . ILE A 1 72 ? -4.103 7.748 19.104 1.00 92.12 72 ILE A O 1
ATOM 593 N N . THR A 1 73 ? -5.892 6.897 20.188 1.00 94.44 73 THR A N 1
ATOM 594 C CA . THR A 1 73 ? -5.121 6.221 21.240 1.00 94.44 73 THR A CA 1
ATOM 595 C C . THR A 1 73 ? -4.471 4.940 20.709 1.00 94.44 73 THR A C 1
ATOM 597 O O . THR A 1 73 ? -4.730 4.506 19.582 1.00 94.44 73 THR A O 1
ATOM 600 N N . ASN A 1 74 ? -3.604 4.317 21.510 1.00 94.19 74 ASN A N 1
ATOM 601 C CA . ASN A 1 74 ? -3.010 3.035 21.131 1.00 94.19 74 ASN A CA 1
ATOM 602 C C . ASN A 1 74 ? -4.075 1.935 21.063 1.00 94.19 74 ASN A C 1
ATOM 604 O O . ASN A 1 74 ? -4.068 1.146 20.128 1.00 94.19 74 ASN A O 1
ATOM 608 N N . GLU A 1 75 ? -5.023 1.926 21.996 1.00 94.88 75 GLU A N 1
ATOM 609 C CA . GLU A 1 75 ? -6.124 0.961 22.043 1.00 94.88 75 GLU A CA 1
ATOM 610 C C . GLU A 1 75 ? -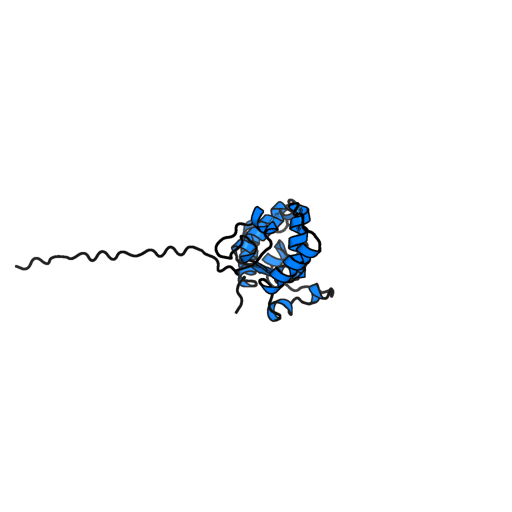7.028 1.102 20.810 1.00 94.88 75 GLU A C 1
ATOM 612 O O . GLU A 1 75 ? -7.369 0.106 20.173 1.00 94.88 75 GLU A O 1
ATOM 617 N N . GLU A 1 76 ? -7.356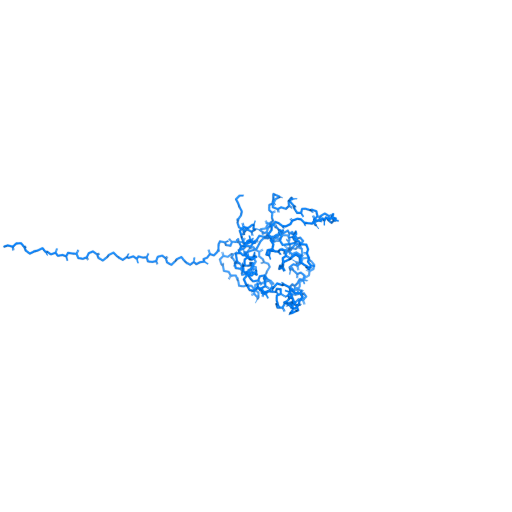 2.339 20.416 1.00 94.44 76 GLU A N 1
ATOM 618 C CA . GLU A 1 76 ? -8.098 2.610 19.180 1.00 94.44 76 GLU A CA 1
ATOM 619 C C . GLU A 1 76 ? -7.309 2.164 17.940 1.00 94.44 76 GLU A C 1
ATOM 621 O O . GLU A 1 76 ? -7.882 1.559 17.032 1.00 94.44 76 GLU A O 1
ATOM 626 N N . LYS A 1 77 ? -5.992 2.422 17.896 1.00 94.62 77 LYS A N 1
ATOM 627 C CA . LYS A 1 77 ? -5.116 1.970 16.804 1.00 94.62 77 LYS A CA 1
ATOM 628 C C . LYS A 1 77 ? -5.142 0.445 16.674 1.00 94.62 77 LYS A C 1
ATOM 630 O O . LYS A 1 77 ? -5.341 -0.040 15.564 1.00 94.62 77 LYS A O 1
ATOM 635 N N . GLU A 1 78 ? -4.974 -0.296 17.770 1.00 95.12 78 GLU A N 1
ATOM 636 C CA . GLU A 1 78 ? -4.987 -1.767 17.761 1.00 95.12 78 GLU A CA 1
ATOM 637 C C . GLU A 1 78 ? -6.357 -2.327 17.351 1.00 95.12 78 GLU A C 1
ATOM 639 O O . GLU A 1 78 ? -6.431 -3.260 16.550 1.00 95.12 78 GLU A O 1
ATOM 644 N N . ALA A 1 79 ? -7.456 -1.722 17.813 1.00 94.44 79 ALA A N 1
ATOM 645 C CA . ALA A 1 79 ? -8.803 -2.123 17.407 1.00 94.44 79 ALA A CA 1
ATOM 646 C C . ALA A 1 79 ? -9.042 -1.911 15.900 1.00 94.44 79 ALA A C 1
ATOM 648 O O . ALA A 1 79 ? -9.555 -2.801 15.216 1.00 94.44 79 ALA A O 1
ATOM 649 N N . ILE A 1 80 ? -8.631 -0.756 15.359 1.00 94.38 80 ILE A N 1
ATOM 650 C CA . ILE A 1 80 ? -8.725 -0.471 13.920 1.00 94.38 80 ILE A CA 1
ATOM 651 C C . ILE A 1 80 ? -7.840 -1.439 13.129 1.00 94.38 80 ILE A C 1
ATOM 653 O O . ILE A 1 80 ? -8.288 -2.000 12.129 1.00 94.38 80 ILE A O 1
ATOM 657 N N . LEU A 1 81 ? -6.602 -1.653 13.579 1.00 95.38 81 LEU A N 1
ATOM 658 C CA . LEU A 1 81 ? -5.650 -2.549 12.936 1.00 95.38 81 LEU A CA 1
ATOM 659 C C . LEU A 1 81 ? -6.177 -3.986 12.885 1.00 95.38 81 LEU A C 1
ATOM 661 O O . LEU A 1 81 ? -6.140 -4.605 11.822 1.00 95.38 81 LEU A O 1
ATOM 665 N N . SER A 1 82 ? -6.715 -4.492 13.996 1.00 94.12 82 SER A N 1
ATOM 666 C CA . SER A 1 82 ? -7.325 -5.820 14.076 1.00 94.12 82 SER A CA 1
ATOM 667 C C . SER A 1 82 ? -8.503 -5.952 13.104 1.00 94.12 82 SER A C 1
ATOM 669 O O . SER A 1 82 ? -8.523 -6.875 12.288 1.00 94.12 82 SER A O 1
ATOM 671 N N . SER A 1 83 ? -9.427 -4.980 13.100 1.00 93.62 83 SER A N 1
ATOM 672 C CA . SER A 1 83 ? -10.588 -4.976 12.196 1.00 93.62 83 SER A CA 1
ATOM 673 C C . SER A 1 83 ? -10.182 -4.967 10.716 1.00 93.62 83 SER A C 1
ATOM 675 O O . SER A 1 83 ? -10.671 -5.776 9.921 1.00 93.62 83 SER A O 1
ATOM 677 N N . LEU A 1 84 ? -9.251 -4.087 10.331 1.00 94.94 84 LEU A N 1
ATOM 678 C CA . LEU A 1 84 ? -8.783 -3.966 8.945 1.00 94.94 84 LEU A CA 1
ATOM 679 C C . LEU A 1 84 ? -7.973 -5.180 8.496 1.00 94.94 84 LEU A C 1
ATOM 681 O O . LEU A 1 84 ? -8.105 -5.612 7.354 1.00 94.94 84 LEU A O 1
ATOM 685 N N . SER A 1 85 ? -7.166 -5.755 9.385 1.00 95.06 85 SER A N 1
ATOM 686 C CA . SER A 1 85 ? -6.411 -6.975 9.091 1.00 95.06 85 SER A CA 1
ATOM 687 C C . SER A 1 85 ? -7.335 -8.176 8.901 1.00 95.06 85 SER A C 1
ATOM 689 O O . SER A 1 85 ? -7.053 -9.034 8.072 1.00 95.06 85 SER A O 1
ATOM 691 N N . PHE A 1 86 ? -8.451 -8.224 9.633 1.00 92.81 86 PHE A N 1
ATOM 692 C CA . PHE A 1 86 ? -9.438 -9.292 9.510 1.00 92.81 86 PHE A CA 1
ATOM 693 C C . PHE A 1 86 ? -10.294 -9.161 8.242 1.00 92.81 86 PHE A C 1
ATOM 695 O O . PHE A 1 86 ? -10.489 -10.134 7.521 1.00 92.81 86 PHE A O 1
ATOM 702 N N . THR A 1 87 ? -10.799 -7.960 7.951 1.00 92.00 87 THR A N 1
ATOM 703 C CA . THR A 1 87 ? -11.740 -7.726 6.835 1.00 92.00 87 THR A CA 1
ATOM 704 C C . THR A 1 87 ? -11.053 -7.457 5.497 1.00 92.00 87 THR A C 1
ATOM 706 O O . THR A 1 87 ? -11.549 -7.868 4.450 1.00 92.00 87 THR A O 1
ATOM 709 N N . SER A 1 88 ? -9.888 -6.811 5.533 1.00 95.56 88 SER A N 1
ATOM 710 C CA . SER A 1 88 ? -9.111 -6.392 4.365 1.00 95.56 88 SER A CA 1
ATOM 711 C C . SER A 1 88 ? -7.655 -6.867 4.458 1.00 95.56 88 SER A C 1
ATOM 713 O O . SER A 1 88 ? -6.714 -6.145 4.105 1.00 95.56 88 SER A O 1
ATOM 715 N N . GLY A 1 89 ? -7.473 -8.091 4.955 1.00 97.00 89 GLY A N 1
ATOM 716 C CA . GLY A 1 89 ? -6.197 -8.798 5.023 1.00 97.00 89 GLY A CA 1
ATOM 717 C C . GLY A 1 89 ? -5.791 -9.472 3.711 1.00 97.00 89 GLY A C 1
ATOM 718 O O . GLY A 1 89 ? -6.516 -9.456 2.713 1.00 97.00 89 GLY A O 1
ATOM 719 N N . LEU A 1 90 ? -4.620 -10.104 3.716 1.00 98.12 90 LEU A N 1
ATOM 720 C CA . LEU A 1 90 ? -4.165 -10.968 2.627 1.00 98.12 90 LEU A CA 1
ATOM 721 C C . LEU A 1 90 ? -4.346 -12.441 2.986 1.00 98.12 90 LEU A C 1
ATOM 723 O O . LEU A 1 90 ? -4.156 -12.832 4.137 1.00 98.12 90 LEU A O 1
ATOM 727 N N . ALA A 1 91 ? -4.677 -13.262 1.992 1.00 97.19 91 ALA A N 1
ATOM 728 C CA . ALA A 1 91 ? -4.676 -14.709 2.146 1.00 97.19 91 ALA A CA 1
ATOM 729 C C . ALA A 1 91 ? -3.235 -15.228 2.327 1.00 97.19 91 ALA A C 1
ATOM 731 O O . ALA A 1 91 ? -2.296 -14.624 1.804 1.00 97.19 91 ALA A O 1
ATOM 732 N N . PRO A 1 92 ? -3.018 -16.379 2.988 1.00 96.81 92 PRO A N 1
ATOM 733 C CA . PRO A 1 92 ? -1.673 -16.931 3.164 1.00 96.81 92 PRO A CA 1
ATOM 734 C C . PRO A 1 92 ? -0.899 -17.101 1.848 1.00 96.81 92 PRO A C 1
ATOM 736 O O . PRO A 1 92 ? 0.267 -16.723 1.764 1.00 96.81 92 PRO A O 1
ATOM 739 N N . SER A 1 93 ? -1.558 -17.581 0.789 1.00 97.50 93 SER A N 1
ATOM 740 C CA . SER A 1 93 ? -0.967 -17.736 -0.551 1.00 97.50 93 SER A CA 1
ATOM 741 C C . SER A 1 93 ? -0.507 -16.416 -1.179 1.00 97.50 93 SER A C 1
ATOM 743 O O . SER A 1 93 ? 0.392 -16.413 -2.015 1.00 97.50 93 SER A O 1
ATOM 745 N N . GLU A 1 94 ? -1.093 -15.290 -0.771 1.00 98.19 94 GLU A N 1
ATOM 746 C CA . GLU A 1 94 ? -0.711 -13.951 -1.222 1.00 98.19 94 GLU A CA 1
ATOM 747 C C . GLU A 1 94 ? 0.503 -13.399 -0.464 1.00 98.19 94 GLU A C 1
ATOM 749 O O . GLU A 1 94 ? 1.183 -12.516 -0.989 1.00 98.19 94 GLU A O 1
ATOM 754 N N . VAL A 1 95 ? 0.763 -13.906 0.747 1.00 98.06 95 VAL A N 1
ATOM 755 C CA . VAL A 1 95 ? 1.844 -13.458 1.638 1.00 98.06 95 VAL A CA 1
ATOM 756 C C . VAL A 1 95 ? 3.106 -14.295 1.466 1.00 98.06 95 VAL A C 1
ATOM 758 O O . VAL A 1 95 ? 4.194 -13.730 1.414 1.00 98.06 95 VAL A O 1
ATOM 761 N N . VAL A 1 96 ? 2.972 -15.622 1.357 1.00 97.44 96 VAL A N 1
ATOM 762 C CA . VAL A 1 96 ? 4.094 -16.584 1.333 1.00 97.44 96 VAL A CA 1
ATOM 763 C C . VAL A 1 96 ? 5.233 -16.194 0.378 1.00 97.44 96 VAL A C 1
ATOM 765 O O . VAL A 1 96 ? 6.380 -16.237 0.815 1.00 97.44 96 VAL A O 1
ATOM 768 N N . PRO A 1 97 ? 4.988 -15.751 -0.873 1.00 96.50 97 PRO A N 1
ATOM 769 C CA . PRO A 1 97 ? 6.080 -15.380 -1.781 1.00 96.50 97 PRO A CA 1
ATOM 770 C C . PRO A 1 97 ? 6.936 -14.198 -1.298 1.00 96.50 97 PRO A C 1
ATOM 772 O O . PRO A 1 97 ? 8.039 -13.995 -1.799 1.00 96.50 97 PRO A O 1
ATOM 775 N N . PHE A 1 98 ? 6.426 -13.417 -0.344 1.00 97.31 98 PHE A N 1
ATOM 776 C CA . PHE A 1 98 ? 7.027 -12.183 0.153 1.00 97.31 98 PHE A CA 1
ATOM 777 C C . PHE A 1 98 ? 7.238 -12.197 1.675 1.00 97.31 98 PHE A C 1
ATOM 779 O O . PHE A 1 98 ? 7.548 -11.154 2.249 1.00 97.31 98 PHE A O 1
ATOM 786 N N . SER A 1 99 ? 7.074 -13.346 2.350 1.00 96.50 99 SER A N 1
ATOM 787 C CA . SER A 1 99 ? 7.104 -13.426 3.821 1.00 96.50 99 SER A CA 1
ATOM 788 C C . SER A 1 99 ? 8.434 -12.968 4.417 1.00 96.50 99 SER A C 1
ATOM 790 O O . SER A 1 99 ? 8.442 -12.385 5.500 1.00 96.50 99 SER A O 1
ATOM 792 N N . TYR A 1 100 ? 9.531 -13.108 3.664 1.00 96.38 100 TYR A N 1
ATOM 793 C CA . TYR A 1 1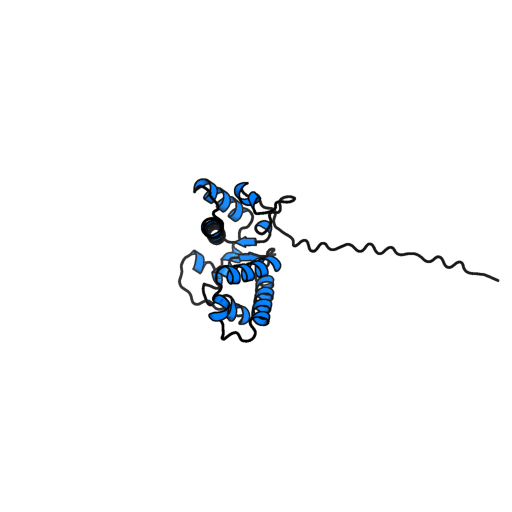00 ? 10.866 -12.639 4.043 1.00 96.38 100 TYR A CA 1
ATOM 794 C C . TYR A 1 100 ? 10.869 -11.190 4.544 1.00 96.38 100 TYR A C 1
ATOM 796 O O . TYR A 1 100 ? 11.577 -10.875 5.496 1.00 96.38 100 TYR A O 1
ATOM 804 N N . THR A 1 101 ? 10.056 -10.298 3.963 1.00 95.38 101 THR A N 1
ATOM 805 C CA . THR A 1 101 ? 10.045 -8.892 4.391 1.00 95.38 101 THR A CA 1
ATOM 806 C C . THR A 1 101 ? 9.371 -8.708 5.749 1.00 95.38 101 THR A C 1
ATOM 808 O O . THR A 1 101 ? 9.726 -7.781 6.472 1.00 95.38 101 THR A O 1
ATOM 811 N N . LEU A 1 102 ? 8.401 -9.564 6.088 1.00 95.81 102 LEU A N 1
ATOM 812 C CA . LEU A 1 102 ? 7.697 -9.554 7.374 1.00 95.81 102 LEU A CA 1
ATOM 813 C C . LEU A 1 102 ? 8.553 -10.230 8.452 1.00 95.81 102 LEU A C 1
ATOM 815 O O . LEU A 1 102 ? 8.634 -9.759 9.582 1.00 95.81 102 LEU A O 1
ATOM 819 N N . GLU A 1 103 ? 9.260 -11.289 8.063 1.00 96.50 103 GLU A N 1
ATOM 820 C CA . GLU A 1 103 ? 10.216 -12.033 8.887 1.00 96.50 103 GLU A CA 1
ATOM 821 C C . GLU A 1 103 ? 11.558 -11.298 9.062 1.00 96.50 103 GLU A C 1
ATOM 823 O O . GLU A 1 103 ? 12.414 -11.752 9.819 1.00 96.50 103 GLU A O 1
ATOM 828 N N . LYS A 1 104 ? 11.734 -10.143 8.401 1.00 95.06 104 LYS A N 1
ATOM 829 C CA . LYS A 1 104 ? 12.952 -9.313 8.420 1.00 95.06 104 LYS A CA 1
ATOM 830 C C . LYS A 1 104 ? 14.200 -10.067 7.950 1.00 95.06 104 LYS A C 1
ATOM 832 O O . LYS A 1 104 ? 15.290 -9.881 8.487 1.00 95.06 104 LYS A O 1
ATOM 837 N N . VAL A 1 105 ? 14.028 -10.914 6.942 1.00 96.38 105 VAL A N 1
ATOM 838 C CA . VAL A 1 105 ? 15.110 -11.644 6.285 1.00 96.38 105 VAL A CA 1
ATOM 839 C C . VAL A 1 105 ? 15.596 -10.838 5.084 1.00 96.38 105 VAL A C 1
ATOM 841 O O . VAL A 1 105 ? 14.819 -10.515 4.181 1.00 96.38 105 VAL A O 1
ATOM 844 N N . ASP A 1 106 ? 16.894 -10.538 5.063 1.00 93.31 106 ASP A N 1
ATOM 845 C CA . ASP A 1 106 ? 17.531 -9.856 3.939 1.00 93.31 106 ASP A CA 1
ATOM 846 C C . ASP A 1 106 ? 17.492 -10.725 2.679 1.00 93.31 106 ASP A C 1
ATOM 848 O O . ASP A 1 106 ? 17.814 -11.915 2.698 1.00 93.31 106 ASP A O 1
ATOM 852 N N . THR A 1 107 ? 17.129 -10.117 1.550 1.00 93.69 107 THR A N 1
ATOM 853 C CA . THR A 1 107 ? 17.058 -10.815 0.266 1.00 93.69 107 THR A CA 1
ATOM 854 C C . THR A 1 107 ? 17.371 -9.893 -0.904 1.00 93.69 107 THR A C 1
ATOM 856 O O . THR A 1 107 ? 17.290 -8.668 -0.804 1.00 93.69 107 THR A O 1
ATOM 859 N N . LYS A 1 108 ? 17.700 -10.498 -2.047 1.00 94.12 108 LYS A N 1
ATOM 860 C CA . LYS A 1 108 ? 17.760 -9.812 -3.339 1.00 94.12 108 LYS A CA 1
ATOM 861 C C . LYS A 1 108 ? 16.479 -10.108 -4.096 1.00 94.12 108 LYS A C 1
ATOM 863 O O . LYS A 1 108 ? 16.272 -11.225 -4.565 1.00 94.12 108 LYS A O 1
ATOM 868 N N . GLU A 1 109 ? 15.624 -9.105 -4.208 1.00 94.88 109 GLU A N 1
ATOM 869 C CA . GLU A 1 109 ? 14.342 -9.256 -4.884 1.00 94.88 109 GLU A CA 1
ATOM 870 C C . GLU A 1 109 ? 14.535 -9.365 -6.396 1.00 94.88 109 GLU A C 1
ATOM 872 O O . GLU A 1 109 ? 15.284 -8.597 -7.003 1.00 94.88 109 GLU A O 1
ATOM 877 N N . LYS A 1 110 ? 13.834 -10.321 -7.008 1.00 93.94 110 LYS A N 1
ATOM 878 C CA . LYS A 1 110 ? 13.747 -10.451 -8.459 1.00 93.94 110 LYS A CA 1
ATOM 879 C C . LYS A 1 110 ? 12.377 -9.963 -8.911 1.00 93.94 110 LYS A C 1
ATOM 881 O O . LYS A 1 110 ? 11.358 -10.475 -8.455 1.00 93.94 110 LYS A O 1
ATOM 886 N N . VAL A 1 111 ? 12.367 -8.986 -9.811 1.00 96.00 111 VAL A N 1
ATOM 887 C CA . VAL A 1 111 ? 11.148 -8.390 -10.363 1.00 96.00 111 VAL A CA 1
ATOM 888 C C . VAL A 1 111 ? 11.216 -8.500 -11.877 1.00 96.00 111 VAL A C 1
ATOM 890 O O . VAL A 1 111 ? 12.065 -7.880 -12.508 1.00 96.00 111 VAL A O 1
ATOM 893 N N . ASP A 1 112 ? 10.325 -9.296 -12.462 1.00 94.06 112 ASP A N 1
ATOM 894 C CA . ASP A 1 112 ? 10.369 -9.613 -13.897 1.00 94.06 112 ASP A CA 1
ATOM 895 C C . ASP A 1 112 ? 9.775 -8.500 -14.789 1.00 94.06 112 ASP A C 1
ATOM 897 O O . ASP A 1 112 ? 9.790 -8.604 -16.014 1.00 94.06 112 ASP A O 1
ATOM 901 N N . ASN A 1 113 ? 9.247 -7.421 -14.198 1.00 96.81 113 ASN A N 1
ATOM 902 C CA . ASN A 1 113 ? 8.681 -6.288 -14.925 1.00 96.81 113 ASN A CA 1
ATOM 903 C C . ASN A 1 113 ? 9.548 -5.031 -14.764 1.00 96.81 113 ASN A C 1
ATOM 905 O O . ASN A 1 113 ? 9.548 -4.399 -13.706 1.00 96.81 113 ASN A O 1
ATOM 909 N N . GLN A 1 114 ? 10.223 -4.635 -15.844 1.00 96.19 114 GLN A N 1
ATOM 910 C CA . GLN A 1 114 ? 11.151 -3.504 -15.834 1.00 96.19 114 GLN A CA 1
ATOM 911 C C . GLN A 1 114 ? 10.469 -2.169 -15.490 1.00 96.19 114 GLN A C 1
ATOM 913 O O . GLN A 1 114 ? 11.009 -1.402 -14.703 1.00 96.19 114 GLN A O 1
ATOM 918 N N . SER A 1 115 ? 9.245 -1.918 -15.973 1.00 97.00 115 SER A N 1
ATOM 919 C CA . SER A 1 115 ? 8.532 -0.669 -15.649 1.00 97.00 115 SER A CA 1
ATOM 920 C C . SER A 1 115 ? 8.241 -0.526 -14.152 1.00 97.00 115 SER A C 1
ATOM 922 O O . SER A 1 115 ? 8.275 0.580 -13.613 1.00 97.00 115 SER A O 1
ATOM 924 N N . ILE A 1 116 ? 8.014 -1.645 -13.456 1.00 97.56 116 ILE A N 1
ATOM 925 C CA . ILE A 1 116 ? 7.855 -1.667 -11.999 1.00 97.56 116 ILE A CA 1
ATOM 926 C C . ILE A 1 116 ? 9.201 -1.430 -11.313 1.00 97.56 116 ILE A C 1
ATOM 928 O O . ILE A 1 116 ? 9.252 -0.666 -10.352 1.00 97.56 116 ILE A O 1
ATOM 932 N N . VAL A 1 117 ? 10.287 -2.038 -11.802 1.00 96.62 117 VAL A N 1
ATOM 933 C CA . VAL A 1 117 ? 11.644 -1.794 -11.277 1.00 96.62 117 VAL A CA 1
ATOM 934 C C . VAL A 1 117 ? 11.993 -0.310 -11.360 1.00 96.62 117 VAL A C 1
ATOM 936 O O . VAL A 1 117 ? 12.413 0.284 -10.367 1.00 96.62 117 VAL A O 1
ATOM 939 N N . ASP A 1 118 ? 11.746 0.302 -12.515 1.00 95.44 118 ASP A N 1
ATOM 940 C CA . ASP A 1 118 ? 12.109 1.688 -12.792 1.00 95.44 118 ASP A CA 1
ATOM 941 C C . ASP A 1 118 ? 11.309 2.705 -11.978 1.00 95.44 118 ASP A C 1
ATOM 943 O O . ASP A 1 118 ? 11.824 3.768 -11.643 1.00 95.44 118 ASP A O 1
ATOM 947 N N . THR A 1 119 ? 10.069 2.381 -11.612 1.00 94.62 119 THR A N 1
ATOM 948 C CA . THR A 1 119 ? 9.182 3.330 -10.923 1.00 94.62 119 THR A CA 1
ATOM 949 C C . THR A 1 119 ? 9.039 3.041 -9.431 1.00 94.62 119 THR A C 1
ATOM 951 O O . THR A 1 119 ? 9.058 3.964 -8.620 1.00 94.62 119 THR A O 1
ATOM 954 N N . CYS A 1 120 ? 8.909 1.776 -9.030 1.00 94.44 120 CYS A N 1
ATOM 955 C CA . CYS A 1 120 ? 8.460 1.403 -7.686 1.00 94.44 120 CYS A CA 1
ATOM 956 C C . CYS A 1 120 ? 9.545 0.789 -6.791 1.00 94.44 120 CYS A C 1
ATOM 958 O O . CYS A 1 120 ? 9.355 0.757 -5.577 1.00 94.44 120 CYS A O 1
ATOM 960 N N . VAL A 1 121 ? 10.655 0.288 -7.346 1.00 94.50 121 VAL A N 1
ATOM 961 C CA . VAL A 1 121 ? 11.631 -0.554 -6.611 1.00 94.50 121 VAL A CA 1
ATOM 962 C C . VAL A 1 121 ? 12.994 0.136 -6.468 1.00 94.50 121 VAL A C 1
ATOM 964 O O . VAL A 1 121 ? 14.048 -0.488 -6.501 1.00 94.50 121 VAL A O 1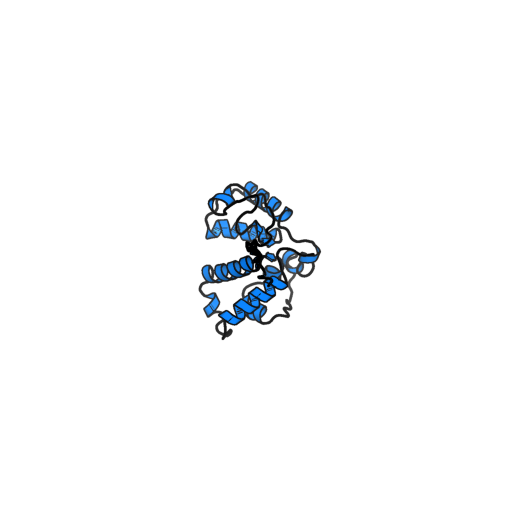
ATOM 967 N N . ARG A 1 122 ? 12.989 1.465 -6.320 1.00 90.94 122 ARG A N 1
ATOM 968 C CA . ARG A 1 122 ? 14.212 2.274 -6.142 1.00 90.94 122 ARG A CA 1
ATOM 969 C C . ARG A 1 122 ? 14.380 2.837 -4.734 1.00 90.94 122 ARG A C 1
ATOM 971 O O . ARG A 1 122 ? 15.489 3.171 -4.333 1.00 90.94 122 ARG A O 1
ATOM 978 N N . CYS A 1 123 ? 13.284 2.944 -3.984 1.00 94.50 123 CYS A N 1
ATOM 979 C CA . CYS A 1 123 ? 13.275 3.568 -2.657 1.00 94.50 123 CYS A CA 1
ATOM 980 C C . CYS A 1 123 ? 12.995 2.573 -1.526 1.00 94.50 123 CYS A C 1
ATOM 982 O O . CYS A 1 123 ? 13.481 2.750 -0.413 1.00 94.50 123 CYS A O 1
ATOM 984 N N . HIS A 1 124 ? 12.197 1.542 -1.790 1.00 95.31 124 HIS A N 1
ATOM 985 C CA . HIS A 1 124 ? 11.861 0.490 -0.836 1.00 95.31 124 HIS A CA 1
ATOM 986 C C . HIS A 1 124 ? 11.657 -0.835 -1.574 1.00 95.31 124 HIS A C 1
ATOM 988 O O . HIS A 1 124 ? 11.590 -0.859 -2.804 1.00 95.31 124 HIS A O 1
ATOM 994 N N . SER A 1 125 ? 11.526 -1.922 -0.814 1.00 96.00 125 SER A N 1
ATOM 995 C CA . SER A 1 125 ? 11.343 -3.261 -1.368 1.00 96.00 125 SER A CA 1
ATOM 996 C C . SER A 1 125 ? 10.122 -3.357 -2.288 1.00 96.00 125 SER A C 1
ATOM 998 O O . SER A 1 125 ? 9.087 -2.710 -2.079 1.00 96.00 125 SER A O 1
ATOM 1000 N N . TYR A 1 126 ? 10.236 -4.209 -3.297 1.00 97.62 126 TYR A N 1
ATOM 1001 C CA . TYR A 1 126 ? 9.144 -4.690 -4.121 1.00 97.62 126 TYR A CA 1
ATOM 1002 C C . TYR A 1 126 ? 8.114 -5.451 -3.288 1.00 97.62 126 TYR A C 1
ATOM 1004 O O . TYR A 1 126 ? 6.917 -5.254 -3.497 1.00 97.62 126 TYR A O 1
ATOM 1012 N N . ALA A 1 127 ? 8.541 -6.238 -2.293 1.00 97.44 127 ALA A N 1
ATOM 1013 C CA . ALA A 1 127 ? 7.640 -6.935 -1.377 1.00 97.44 127 ALA A CA 1
ATOM 1014 C C . ALA A 1 127 ? 6.630 -5.994 -0.721 1.00 97.44 127 ALA A C 1
ATOM 1016 O O . ALA A 1 127 ? 5.458 -6.339 -0.605 1.00 97.44 127 ALA A O 1
ATOM 1017 N N . LYS A 1 128 ? 7.033 -4.770 -0.355 1.00 96.50 128 LYS A N 1
ATOM 1018 C CA . LYS A 1 128 ? 6.117 -3.772 0.216 1.00 96.50 128 LYS A CA 1
ATOM 1019 C C . LYS A 1 128 ? 4.978 -3.396 -0.736 1.00 96.50 128 LYS A C 1
ATOM 1021 O O . LYS A 1 128 ? 3.860 -3.122 -0.293 1.00 96.50 128 LYS A O 1
ATOM 1026 N N . THR A 1 129 ? 5.253 -3.384 -2.036 1.00 97.12 129 THR A N 1
ATOM 1027 C CA . THR A 1 129 ? 4.251 -3.191 -3.089 1.00 97.12 129 THR A CA 1
ATOM 1028 C C . THR A 1 129 ? 3.429 -4.465 -3.281 1.00 97.12 129 THR A C 1
ATOM 1030 O O . THR A 1 129 ? 2.202 -4.406 -3.289 1.00 97.12 129 THR A O 1
ATOM 1033 N N . ALA A 1 130 ? 4.090 -5.618 -3.375 1.00 97.62 130 ALA A N 1
ATOM 1034 C CA . ALA A 1 130 ? 3.471 -6.908 -3.658 1.00 97.62 130 ALA A CA 1
ATOM 1035 C C . ALA A 1 130 ? 2.608 -7.467 -2.510 1.00 97.62 130 ALA A C 1
ATOM 1037 O O . ALA A 1 130 ? 1.668 -8.221 -2.755 1.00 97.62 130 ALA A O 1
ATOM 1038 N N . LEU A 1 131 ? 2.852 -7.045 -1.267 1.00 98.38 131 LEU A N 1
ATOM 1039 C CA . LEU A 1 131 ? 2.033 -7.328 -0.080 1.00 98.38 131 LEU A CA 1
ATOM 1040 C C . LEU A 1 131 ? 0.827 -6.389 0.044 1.00 98.38 131 LEU A C 1
ATOM 1042 O O . LEU A 1 131 ? 0.382 -6.030 1.139 1.00 98.38 131 LEU A O 1
ATOM 1046 N N . GLN A 1 132 ? 0.276 -5.975 -1.093 1.00 98.44 132 GLN A N 1
ATOM 1047 C CA . GLN A 1 132 ? -0.953 -5.204 -1.169 1.00 98.44 132 GLN A CA 1
ATOM 1048 C C . GLN A 1 132 ? -1.788 -5.694 -2.343 1.00 98.44 132 GLN A C 1
ATOM 1050 O O . GLN A 1 132 ? -1.271 -6.221 -3.325 1.00 98.44 132 GLN A O 1
ATOM 1055 N N . ARG A 1 133 ? -3.099 -5.521 -2.243 1.00 98.50 133 ARG A N 1
ATOM 1056 C CA . ARG A 1 133 ? -4.065 -5.821 -3.301 1.00 98.50 133 ARG A CA 1
ATOM 1057 C C . ARG A 1 133 ? -4.956 -4.609 -3.449 1.00 98.50 133 ARG A C 1
ATOM 1059 O O . ARG A 1 133 ? -5.432 -4.077 -2.446 1.00 98.50 133 ARG A O 1
ATOM 1066 N N . ARG A 1 134 ? -5.117 -4.108 -4.668 1.00 98.38 134 ARG A N 1
ATOM 1067 C CA . ARG A 1 134 ? -5.825 -2.847 -4.911 1.00 98.38 134 ARG A CA 1
ATOM 1068 C C . ARG A 1 134 ? -6.605 -2.910 -6.206 1.00 98.38 134 ARG A C 1
ATOM 1070 O O . ARG A 1 134 ? -6.278 -3.679 -7.109 1.00 98.38 134 ARG A O 1
ATOM 1077 N N . THR A 1 135 ? -7.622 -2.069 -6.317 1.00 97.75 135 THR A N 1
ATOM 1078 C CA . THR A 1 135 ? -8.191 -1.775 -7.631 1.00 97.75 135 THR A CA 1
ATOM 1079 C C . THR A 1 135 ? -7.191 -0.972 -8.463 1.00 97.75 135 THR A C 1
ATOM 1081 O O . THR A 1 135 ? -6.271 -0.345 -7.929 1.00 97.75 135 THR A O 1
ATOM 1084 N N . HIS A 1 136 ? -7.392 -0.941 -9.780 1.00 97.12 136 HIS A N 1
ATOM 1085 C CA . HIS A 1 136 ? -6.564 -0.133 -10.675 1.00 97.12 136 HIS A CA 1
ATOM 1086 C C . HIS A 1 136 ? -6.554 1.352 -10.284 1.00 97.12 136 HIS A C 1
ATOM 1088 O O . HIS A 1 136 ? -5.515 2.010 -10.266 1.00 97.12 136 HIS A O 1
ATOM 1094 N N . GLU A 1 137 ? -7.714 1.886 -9.905 1.00 97.44 137 GLU A N 1
ATOM 1095 C CA . GLU A 1 137 ? -7.816 3.278 -9.469 1.00 97.44 137 GLU A CA 1
ATOM 1096 C C . GLU A 1 137 ? -7.039 3.529 -8.167 1.00 97.44 137 GLU A C 1
ATOM 1098 O O . GLU A 1 137 ? -6.394 4.567 -8.017 1.00 97.44 137 GLU A O 1
ATOM 1103 N N . GLU A 1 138 ? -7.035 2.576 -7.235 1.00 98.44 138 GLU A N 1
ATOM 1104 C CA . GLU A 1 138 ? -6.270 2.689 -5.992 1.00 98.44 138 GLU A CA 1
ATOM 1105 C C . GLU A 1 138 ? -4.755 2.523 -6.177 1.00 98.44 138 GLU A C 1
ATOM 1107 O O . GLU A 1 138 ? -3.990 3.065 -5.369 1.00 98.44 138 GLU A O 1
ATOM 1112 N N . TRP A 1 139 ? -4.309 1.839 -7.236 1.00 98.31 139 TRP A N 1
ATOM 1113 C CA . TRP A 1 139 ? -2.916 1.882 -7.691 1.00 98.31 139 TRP A CA 1
ATOM 1114 C C . TRP A 1 139 ? -2.557 3.256 -8.264 1.00 98.31 139 TRP A C 1
ATOM 1116 O O . TRP A 1 139 ? -1.550 3.838 -7.866 1.00 98.31 139 TRP A O 1
ATOM 1126 N N . ASN A 1 140 ? -3.417 3.844 -9.097 1.00 97.69 140 ASN A N 1
ATOM 1127 C CA . ASN A 1 140 ? -3.186 5.191 -9.625 1.00 97.69 140 ASN A CA 1
ATOM 1128 C C . ASN A 1 140 ? -3.127 6.256 -8.512 1.00 97.69 140 ASN A C 1
ATOM 1130 O O . ASN A 1 140 ? -2.210 7.074 -8.446 1.00 97.69 140 ASN A O 1
ATOM 1134 N N . LYS A 1 141 ? -4.057 6.205 -7.550 1.00 98.19 141 LYS A N 1
ATOM 1135 C CA . LYS A 1 141 ? -4.028 7.104 -6.385 1.00 98.19 141 LYS A CA 1
ATOM 1136 C C . LYS A 1 141 ? -2.809 6.872 -5.488 1.00 98.19 141 LYS A C 1
ATOM 1138 O O . LYS A 1 141 ? -2.417 7.790 -4.769 1.00 98.19 141 LYS A O 1
ATOM 1143 N N . LEU A 1 142 ? -2.227 5.668 -5.479 1.00 97.75 142 LEU A N 1
ATOM 1144 C CA . LEU A 1 142 ? -0.967 5.409 -4.780 1.00 97.75 142 LEU A CA 1
ATOM 1145 C C . LEU A 1 142 ? 0.187 6.166 -5.435 1.00 97.75 142 LEU A C 1
ATOM 1147 O O . LEU A 1 142 ? 0.951 6.803 -4.715 1.00 97.75 142 LEU A O 1
ATOM 1151 N N . ALA A 1 143 ? 0.300 6.109 -6.762 1.00 96.00 143 ALA A N 1
ATOM 1152 C CA . ALA A 1 143 ? 1.331 6.830 -7.503 1.00 96.00 143 ALA A CA 1
ATOM 1153 C C . ALA A 1 143 ? 1.223 8.345 -7.270 1.00 96.00 143 ALA A C 1
ATOM 1155 O O . ALA A 1 143 ? 2.192 8.971 -6.851 1.00 96.00 143 ALA A O 1
ATOM 1156 N N . ASN A 1 144 ? 0.014 8.906 -7.382 1.00 95.94 144 ASN A N 1
ATOM 1157 C CA . ASN A 1 144 ? -0.225 10.327 -7.107 1.00 95.94 144 ASN A CA 1
ATOM 1158 C C . ASN A 1 144 ? 0.136 10.724 -5.669 1.00 95.94 144 ASN A C 1
ATOM 1160 O O . ASN A 1 144 ? 0.661 11.811 -5.435 1.00 95.94 144 ASN A O 1
ATOM 1164 N N . MET A 1 145 ? -0.121 9.846 -4.692 1.00 95.88 145 MET A N 1
ATOM 1165 C CA . MET A 1 145 ? 0.295 10.090 -3.310 1.00 95.88 145 MET A CA 1
ATOM 1166 C C . MET A 1 145 ? 1.822 10.121 -3.180 1.00 95.88 145 MET A C 1
ATOM 1168 O O . MET A 1 145 ? 2.330 11.012 -2.505 1.00 95.88 145 MET A O 1
ATOM 1172 N N . HIS A 1 146 ? 2.555 9.221 -3.847 1.00 95.50 146 HIS A N 1
ATOM 1173 C CA . HIS A 1 146 ? 4.021 9.263 -3.849 1.00 95.50 146 HIS A CA 1
ATOM 1174 C C . HIS A 1 146 ? 4.538 10.567 -4.454 1.00 95.50 146 HIS A C 1
ATOM 1176 O O . HIS A 1 146 ? 5.349 11.220 -3.812 1.00 95.50 146 HIS A O 1
ATOM 1182 N N . SER A 1 147 ? 4.016 11.008 -5.602 1.00 92.50 147 SER A N 1
ATOM 1183 C CA . SER A 1 147 ? 4.395 12.301 -6.194 1.00 92.50 147 SER A CA 1
ATOM 1184 C C . SER A 1 147 ? 4.087 13.488 -5.275 1.00 92.50 147 SER A C 1
ATOM 1186 O O . SER A 1 147 ? 4.871 14.430 -5.203 1.00 92.50 147 SER A O 1
ATOM 1188 N N . GLY A 1 148 ? 2.965 13.446 -4.549 1.00 92.31 148 GLY A N 1
ATOM 1189 C CA . GLY A 1 148 ? 2.586 14.505 -3.612 1.00 92.31 148 GLY A CA 1
ATOM 1190 C C . GLY A 1 148 ? 3.434 14.542 -2.335 1.00 92.31 148 GLY A C 1
ATOM 1191 O O . GLY A 1 148 ? 3.714 15.620 -1.819 1.00 92.31 148 GLY A O 1
ATOM 1192 N N . VAL A 1 149 ? 3.847 13.381 -1.815 1.00 91.88 149 VAL A N 1
ATOM 1193 C CA . VAL A 1 149 ? 4.647 13.271 -0.577 1.00 91.88 149 VAL A CA 1
ATOM 1194 C C . VAL A 1 149 ? 6.151 13.379 -0.852 1.00 91.88 149 VAL A C 1
ATOM 1196 O O . VAL A 1 149 ? 6.891 13.906 -0.023 1.00 91.88 149 VAL A O 1
ATOM 1199 N N . LEU A 1 150 ? 6.604 12.892 -2.006 1.00 92.31 150 LEU A N 1
ATOM 1200 C CA . LEU A 1 150 ? 7.991 12.881 -2.461 1.00 92.31 150 LEU A CA 1
ATOM 1201 C C . LEU A 1 150 ? 8.104 13.726 -3.740 1.00 92.31 150 LEU A C 1
ATOM 1203 O O . LEU A 1 150 ? 8.251 13.176 -4.832 1.00 92.31 150 LEU A O 1
ATOM 1207 N N . PRO A 1 151 ? 8.077 15.067 -3.639 1.00 89.81 151 PRO A N 1
ATOM 1208 C CA . PRO A 1 151 ? 8.106 15.941 -4.815 1.00 89.81 151 PRO A CA 1
ATOM 1209 C C . PRO A 1 151 ? 9.385 15.788 -5.658 1.00 89.81 151 PRO A C 1
ATOM 1211 O O . PRO A 1 151 ? 9.407 16.158 -6.827 1.00 89.81 151 PRO A O 1
ATOM 1214 N N . LEU A 1 152 ? 10.450 15.211 -5.087 1.00 91.75 152 LEU A N 1
ATOM 1215 C CA . LEU A 1 152 ? 11.707 14.934 -5.785 1.00 91.75 152 LEU A CA 1
ATOM 1216 C C . LEU A 1 152 ? 11.731 13.588 -6.524 1.00 91.75 152 LEU A C 1
ATOM 1218 O O . LEU A 1 152 ? 12.721 13.303 -7.190 1.00 91.75 152 LEU A O 1
ATOM 1222 N N . TRP A 1 153 ? 10.673 12.775 -6.448 1.00 92.06 153 TRP A N 1
ATOM 1223 C CA . TRP A 1 153 ? 10.649 11.428 -7.032 1.00 92.06 153 TRP A CA 1
ATOM 1224 C C . TRP A 1 153 ? 10.965 11.431 -8.536 1.00 92.06 153 TRP A C 1
ATOM 1226 O O . TRP A 1 153 ? 11.802 10.650 -8.987 1.00 92.06 153 TRP A O 1
ATOM 1236 N N . LEU A 1 154 ? 10.396 12.383 -9.285 1.00 86.81 154 LEU A N 1
ATOM 1237 C CA . LEU A 1 154 ? 10.666 12.553 -10.718 1.00 86.81 154 LEU A CA 1
ATOM 1238 C C . LEU A 1 154 ? 12.129 12.942 -10.993 1.00 86.81 154 LEU A C 1
ATOM 1240 O O . LEU A 1 154 ? 12.740 12.464 -11.942 1.00 86.81 154 LEU A O 1
ATOM 1244 N N . TYR A 1 155 ? 12.716 13.779 -10.136 1.00 89.69 155 TYR A N 1
ATOM 1245 C CA . TYR A 1 155 ? 14.108 14.216 -10.272 1.00 89.69 155 TYR A CA 1
ATOM 1246 C C . TYR A 1 155 ? 15.110 13.115 -9.905 1.00 89.69 155 TYR A C 1
ATOM 1248 O O . TYR A 1 155 ? 16.230 13.111 -10.401 1.00 89.69 155 TYR A O 1
ATOM 1256 N N . GLN A 1 156 ? 14.716 12.171 -9.052 1.00 91.31 156 GLN A N 1
ATOM 1257 C CA . GLN A 1 156 ? 15.534 11.010 -8.698 1.00 91.31 156 GLN A CA 1
ATOM 1258 C C . GLN A 1 156 ? 15.508 9.917 -9.774 1.00 91.31 156 GLN A C 1
ATOM 1260 O O . GLN A 1 156 ? 16.416 9.092 -9.812 1.00 91.31 156 GLN A O 1
ATOM 1265 N N . CYS A 1 157 ? 14.494 9.917 -10.644 1.00 91.56 157 CYS A N 1
ATOM 1266 C CA . CYS A 1 157 ? 14.298 8.915 -11.695 1.00 91.56 157 CYS A CA 1
ATOM 1267 C C . CYS A 1 157 ? 14.449 9.514 -13.103 1.00 91.56 157 CYS A C 1
ATOM 1269 O O . CYS A 1 157 ? 13.729 9.132 -14.021 1.00 91.56 157 CYS A O 1
ATOM 1271 N N . GLN A 1 158 ? 15.364 10.472 -13.280 1.00 90.50 158 GLN A N 1
ATOM 1272 C CA . GLN A 1 158 ? 15.583 11.168 -14.560 1.00 90.50 158 GLN A CA 1
ATOM 1273 C C . GLN A 1 158 ? 16.070 10.262 -15.698 1.00 90.50 158 GLN A C 1
ATOM 1275 O O . GLN A 1 158 ? 15.966 10.630 -16.864 1.00 90.50 158 GLN A O 1
ATOM 1280 N N . ASP A 1 159 ? 16.604 9.088 -15.374 1.00 93.62 159 ASP A N 1
ATOM 1281 C CA . ASP A 1 159 ? 16.965 8.052 -16.339 1.00 93.62 159 ASP A CA 1
ATOM 1282 C C . ASP A 1 159 ? 15.736 7.371 -16.974 1.00 93.62 159 ASP A C 1
ATOM 1284 O O . ASP A 1 159 ? 15.855 6.754 -18.033 1.00 93.62 159 ASP A O 1
ATOM 1288 N N . VAL A 1 160 ? 14.543 7.530 -16.389 1.00 94.81 160 VAL A N 1
ATOM 1289 C CA . VAL A 1 160 ? 13.269 7.092 -16.975 1.00 94.81 160 VAL A CA 1
ATOM 1290 C C . VAL A 1 160 ? 12.758 8.171 -17.933 1.00 94.81 160 VAL A C 1
ATOM 1292 O O . VAL A 1 160 ? 11.998 9.060 -17.554 1.00 94.81 160 VAL A O 1
ATOM 1295 N N . ILE A 1 161 ? 13.195 8.093 -19.192 1.00 93.25 161 ILE A N 1
ATOM 1296 C CA . ILE A 1 161 ? 12.949 9.131 -20.210 1.00 93.25 161 ILE A CA 1
ATOM 1297 C C . ILE A 1 161 ? 11.451 9.362 -20.480 1.00 93.25 161 ILE A C 1
ATOM 1299 O O . ILE A 1 161 ? 11.005 10.506 -20.515 1.00 93.25 161 ILE A O 1
ATOM 1303 N N . ASP A 1 162 ? 10.670 8.290 -20.653 1.00 95.81 162 ASP A N 1
ATOM 1304 C CA . ASP A 1 162 ? 9.205 8.352 -20.774 1.00 95.81 162 ASP A CA 1
ATOM 1305 C C . ASP A 1 162 ? 8.558 8.022 -19.424 1.00 95.81 162 ASP A C 1
ATOM 1307 O O . ASP A 1 162 ? 8.097 6.900 -19.188 1.00 95.81 162 ASP A O 1
ATOM 1311 N N . TRP A 1 163 ? 8.584 8.988 -18.504 1.00 94.06 163 TRP A N 1
ATOM 1312 C CA . TRP A 1 163 ? 8.043 8.811 -17.157 1.00 94.06 163 TRP A CA 1
ATOM 1313 C C . TRP A 1 163 ? 6.559 8.432 -17.168 1.00 94.06 163 TRP A C 1
ATOM 1315 O O . TRP A 1 163 ? 6.169 7.446 -16.542 1.00 94.06 163 TRP A O 1
ATOM 1325 N N . ASP A 1 164 ? 5.735 9.183 -17.898 1.00 94.56 164 ASP A N 1
ATOM 1326 C CA . ASP A 1 164 ? 4.282 9.012 -17.881 1.00 94.56 164 ASP A CA 1
ATOM 1327 C C . ASP A 1 164 ? 3.867 7.666 -18.489 1.00 94.56 164 ASP A C 1
ATOM 1329 O O . ASP A 1 164 ? 3.041 6.949 -17.911 1.00 94.56 164 ASP A O 1
ATOM 1333 N N . GLY A 1 165 ? 4.470 7.281 -19.620 1.00 97.50 165 GLY A N 1
ATOM 1334 C CA . GLY A 1 165 ? 4.234 5.983 -20.245 1.00 97.50 165 GLY A CA 1
ATOM 1335 C C . GLY A 1 165 ? 4.706 4.824 -19.367 1.00 97.50 165 GLY A C 1
ATOM 1336 O O . GLY A 1 165 ? 3.970 3.849 -19.176 1.00 97.50 165 GLY A O 1
ATOM 1337 N N . THR A 1 166 ? 5.888 4.950 -18.757 1.00 97.44 166 THR A N 1
ATOM 1338 C CA . THR A 1 166 ? 6.448 3.921 -17.866 1.00 97.44 166 THR A CA 1
ATOM 1339 C C . THR A 1 166 ? 5.612 3.760 -16.597 1.00 97.44 166 THR A C 1
ATOM 1341 O O . THR A 1 166 ? 5.299 2.632 -16.208 1.00 97.44 166 THR A O 1
ATOM 1344 N N . LEU A 1 167 ? 5.183 4.862 -15.974 1.00 96.44 167 LEU A N 1
ATOM 1345 C CA . LEU A 1 167 ? 4.335 4.838 -14.782 1.00 96.44 167 LEU A CA 1
ATOM 1346 C C . LEU A 1 167 ? 2.960 4.238 -15.081 1.00 96.44 167 LEU A C 1
ATOM 1348 O O . LEU A 1 167 ? 2.478 3.397 -14.319 1.00 96.44 167 LEU A O 1
ATOM 1352 N N . LYS A 1 168 ? 2.345 4.609 -16.208 1.00 97.88 168 LYS A N 1
ATOM 1353 C CA . LYS A 1 168 ? 1.080 4.014 -16.651 1.00 97.88 168 LYS A CA 1
ATOM 1354 C C . LYS A 1 168 ? 1.216 2.502 -16.844 1.00 97.88 168 LYS A C 1
ATOM 1356 O O . LYS A 1 168 ? 0.411 1.747 -16.303 1.00 97.88 168 LYS A O 1
ATOM 1361 N N . ASN A 1 169 ? 2.254 2.056 -17.553 1.00 98.12 169 ASN A N 1
ATOM 1362 C CA . ASN A 1 169 ? 2.518 0.632 -17.767 1.00 98.12 169 ASN A CA 1
ATOM 1363 C C . ASN A 1 169 ? 2.753 -0.109 -16.436 1.00 98.12 169 ASN A C 1
ATOM 1365 O O . ASN A 1 169 ? 2.227 -1.203 -16.226 1.00 98.12 169 ASN A O 1
ATOM 1369 N N . SER A 1 170 ? 3.481 0.505 -15.500 1.00 97.75 170 SER A N 1
ATOM 1370 C CA . SER A 1 170 ? 3.697 -0.041 -14.156 1.00 97.75 170 SER A CA 1
ATOM 1371 C C . SER A 1 170 ? 2.372 -0.239 -13.408 1.00 97.75 170 SER A C 1
ATOM 1373 O O . SER A 1 170 ? 2.095 -1.340 -12.928 1.00 97.75 170 SER A O 1
ATOM 1375 N N . ILE A 1 171 ? 1.492 0.770 -13.393 1.00 98.25 171 ILE A N 1
ATOM 1376 C CA . ILE A 1 171 ? 0.162 0.694 -12.762 1.00 98.25 171 ILE A CA 1
ATOM 1377 C C . ILE A 1 171 ? -0.705 -0.397 -13.404 1.00 98.25 171 ILE A C 1
ATOM 1379 O O . ILE A 1 171 ? -1.348 -1.171 -12.687 1.00 98.25 171 ILE A O 1
ATOM 1383 N N . GLU A 1 172 ? -0.715 -0.498 -14.735 1.00 98.19 172 GLU A N 1
ATOM 1384 C CA . GLU A 1 172 ? -1.463 -1.537 -15.450 1.00 98.19 172 GLU A CA 1
ATOM 1385 C C . GLU A 1 172 ? -0.985 -2.945 -15.066 1.00 98.19 172 GLU A C 1
ATOM 1387 O O . GLU A 1 172 ? -1.806 -3.835 -14.828 1.00 98.19 172 GLU A O 1
ATOM 1392 N N . ASN A 1 173 ? 0.330 -3.153 -14.960 1.00 98.31 173 ASN A N 1
ATOM 1393 C CA . ASN A 1 173 ? 0.897 -4.438 -14.552 1.00 98.31 173 ASN A CA 1
ATOM 1394 C C . ASN A 1 173 ? 0.639 -4.742 -13.073 1.00 98.31 173 ASN A C 1
ATOM 1396 O O . ASN A 1 173 ? 0.168 -5.835 -12.763 1.00 98.31 173 ASN A O 1
ATOM 1400 N N . LEU A 1 174 ? 0.844 -3.782 -12.168 1.00 98.06 174 LEU A N 1
ATOM 1401 C CA . LEU A 1 174 ? 0.532 -3.942 -10.742 1.00 98.06 174 LEU A CA 1
ATOM 1402 C C . LEU A 1 174 ? -0.942 -4.291 -10.518 1.00 98.06 174 LEU A C 1
ATOM 1404 O O . LEU A 1 174 ? -1.255 -5.155 -9.703 1.00 98.06 174 LEU A O 1
ATOM 1408 N N . SER A 1 175 ? -1.847 -3.680 -11.281 1.00 97.19 175 SER A N 1
ATOM 1409 C CA . SER A 1 175 ? -3.283 -3.962 -11.193 1.00 97.19 175 SER A CA 1
ATOM 1410 C C . SER A 1 175 ? -3.637 -5.382 -11.633 1.00 97.19 175 SER A C 1
ATOM 1412 O O . SER A 1 175 ? -4.549 -5.980 -11.069 1.00 97.19 175 SER A O 1
ATOM 1414 N N . LYS A 1 176 ? -2.919 -5.930 -12.622 1.00 96.69 176 LYS A N 1
ATOM 1415 C CA . LYS A 1 176 ? -3.094 -7.314 -13.094 1.00 96.69 176 LYS A CA 1
ATOM 1416 C C . LYS A 1 176 ? -2.465 -8.329 -12.141 1.00 96.69 176 LYS A C 1
ATOM 1418 O O . LYS A 1 176 ? -3.050 -9.380 -11.906 1.00 96.69 176 LYS A O 1
ATOM 1423 N N . MET A 1 177 ? -1.281 -8.024 -11.612 1.00 96.88 177 MET A N 1
ATOM 1424 C CA . MET A 1 177 ? -0.524 -8.913 -10.724 1.00 96.88 177 MET A CA 1
ATOM 1425 C C . MET A 1 177 ? -1.115 -8.957 -9.312 1.00 96.88 177 MET A C 1
ATOM 1427 O O . MET A 1 177 ? -1.123 -10.006 -8.673 1.00 96.88 177 MET A O 1
ATOM 1431 N N . PHE A 1 178 ? -1.624 -7.822 -8.832 1.00 97.81 178 PHE A N 1
ATOM 1432 C CA . PHE A 1 178 ? -2.102 -7.639 -7.464 1.00 97.81 178 PHE A CA 1
ATOM 1433 C C . PHE A 1 178 ? -3.507 -7.004 -7.421 1.00 97.81 178 PHE A C 1
ATOM 1435 O O . PHE A 1 178 ? -3.692 -5.936 -6.813 1.00 97.81 178 PHE A O 1
ATOM 1442 N N . PRO A 1 179 ? -4.508 -7.640 -8.061 1.00 97.62 179 PRO A N 1
ATOM 1443 C CA . PRO A 1 179 ? -5.875 -7.134 -8.093 1.00 97.62 179 PRO A CA 1
ATOM 1444 C C . PRO A 1 179 ? -6.515 -7.215 -6.707 1.00 97.62 179 PRO A C 1
ATOM 1446 O O . PRO A 1 179 ? -6.161 -8.069 -5.899 1.00 97.62 179 PRO A O 1
ATOM 1449 N N . LEU A 1 180 ? -7.491 -6.350 -6.424 1.00 97.12 180 LEU A N 1
ATOM 1450 C CA . LEU A 1 180 ? -8.198 -6.355 -5.140 1.00 97.12 180 LEU A CA 1
ATOM 1451 C C . LEU A 1 180 ? -8.821 -7.721 -4.814 1.00 97.12 180 LEU A C 1
ATOM 1453 O O . LEU A 1 180 ? -8.655 -8.224 -3.701 1.00 97.12 180 LEU A O 1
ATOM 1457 N N . ILE A 1 181 ? -9.520 -8.303 -5.788 1.00 94.06 181 ILE A N 1
ATOM 1458 C CA . ILE A 1 181 ? -10.177 -9.603 -5.677 1.00 94.06 181 ILE A CA 1
ATOM 1459 C C . ILE A 1 181 ? -9.297 -10.648 -6.358 1.00 94.06 181 ILE A C 1
ATOM 1461 O O . ILE A 1 181 ? -8.941 -10.512 -7.530 1.00 94.06 181 ILE A O 1
ATOM 1465 N N . THR A 1 182 ? -8.942 -11.682 -5.606 1.00 88.81 182 THR A N 1
ATOM 1466 C CA . THR A 1 182 ? -8.192 -12.851 -6.069 1.00 88.81 182 THR A CA 1
ATOM 1467 C C . THR A 1 182 ? -9.093 -14.087 -5.995 1.00 88.81 182 THR A C 1
ATOM 1469 O O . THR A 1 182 ? -10.070 -14.095 -5.246 1.00 88.81 182 THR A O 1
ATOM 1472 N N . LYS A 1 183 ? -8.833 -15.075 -6.858 1.00 71.56 183 LYS A N 1
ATOM 1473 C CA . LYS A 1 183 ? -9.595 -16.331 -6.928 1.00 71.56 183 LYS A CA 1
ATOM 1474 C C . LYS A 1 183 ? -9.045 -17.370 -5.963 1.00 71.56 183 LYS A C 1
ATOM 1476 O O . LYS A 1 183 ? -7.809 -17.360 -5.766 1.00 71.56 183 LYS A O 1
#

pLDDT: mean 88.59, std 17.48, range [36.91, 98.5]

Radius of gyration: 21.98 Å; chains: 1; bounding box: 72×34×76 Å